Protein AF-A0A2X3K7Q4-F1 (afdb_monomer_lite)

Organism: Escherichia coli (NCBI:txid562)

Secondary structure (DSSP, 8-state):
-------SSTT--HHHHHHHHH--SB---TT--HHHHHHTTT---SSTTS--STT-EEEE-TTS-EEEEE---

Foldseek 3Di:
DDDDADLDDPRHDVVNVQQCVLAQAADEDPPPCVQVVCVVVVNHDPDSSGQSDPPWDWDADPVRGTDHIYHDD

Structure (mmCIF, N/CA/C/O backbone):
data_AF-A0A2X3K7Q4-F1
#
_entry.id   AF-A0A2X3K7Q4-F1
#
loop_
_atom_site.group_PDB
_atom_site.id
_atom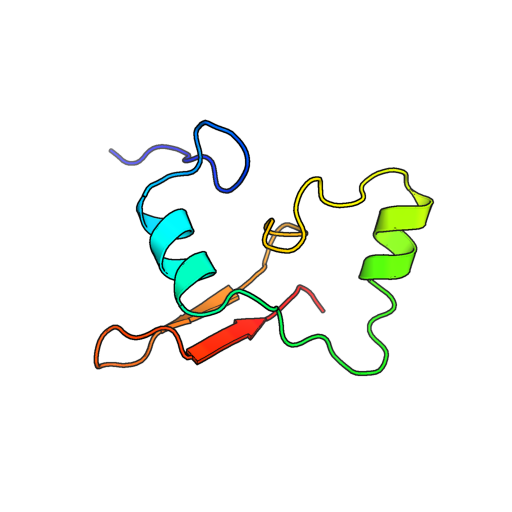_site.type_symbol
_atom_site.label_atom_id
_atom_site.label_alt_id
_atom_site.label_comp_id
_atom_site.label_asym_id
_atom_site.label_entity_id
_atom_site.label_seq_id
_atom_site.pdbx_PDB_ins_code
_atom_site.Cartn_x
_atom_site.Cartn_y
_atom_site.Cartn_z
_atom_site.occupancy
_atom_site.B_iso_or_equiv
_atom_site.auth_seq_id
_atom_site.auth_comp_id
_atom_site.auth_asym_id
_atom_site.auth_atom_id
_atom_site.pdbx_PDB_model_num
ATOM 1 N N . MET A 1 1 ? -14.567 15.665 5.750 1.00 63.34 1 MET A N 1
ATOM 2 C CA . MET A 1 1 ? -13.278 15.397 6.428 1.00 63.34 1 MET A CA 1
ATOM 3 C C . MET A 1 1 ? -12.807 14.015 5.986 1.00 63.34 1 MET A C 1
ATOM 5 O O . MET A 1 1 ? -13.646 13.125 5.966 1.00 63.34 1 MET A O 1
ATOM 9 N N . PHE A 1 2 ? -11.540 13.831 5.601 1.00 87.31 2 PHE A N 1
ATOM 10 C CA . PHE A 1 2 ? -10.980 12.519 5.220 1.00 87.31 2 PHE A CA 1
ATOM 11 C C . PHE A 1 2 ? -10.047 11.987 6.319 1.00 87.31 2 PHE A C 1
ATOM 13 O O . PHE A 1 2 ? -9.480 12.783 7.068 1.00 87.31 2 PHE A O 1
ATOM 20 N N . SER A 1 3 ? -9.889 10.663 6.412 1.00 91.81 3 SER A N 1
ATOM 21 C CA . SER A 1 3 ? -9.033 9.985 7.396 1.00 91.81 3 SER A CA 1
ATOM 22 C C . SER A 1 3 ? -8.020 9.055 6.725 1.00 91.81 3 SER A C 1
ATOM 24 O O . SER A 1 3 ? -8.188 8.632 5.580 1.00 91.81 3 SER A O 1
ATOM 26 N N . LYS A 1 4 ? -6.946 8.735 7.454 1.00 93.75 4 LYS A N 1
ATOM 27 C CA . LYS A 1 4 ? -6.002 7.691 7.053 1.00 93.75 4 LYS A CA 1
ATOM 28 C C . LYS A 1 4 ? -6.692 6.327 7.142 1.00 93.75 4 LYS A C 1
ATOM 30 O O . LYS A 1 4 ? -7.381 6.059 8.122 1.00 93.75 4 LYS A O 1
ATOM 35 N N . ILE A 1 5 ? -6.468 5.483 6.139 1.00 95.56 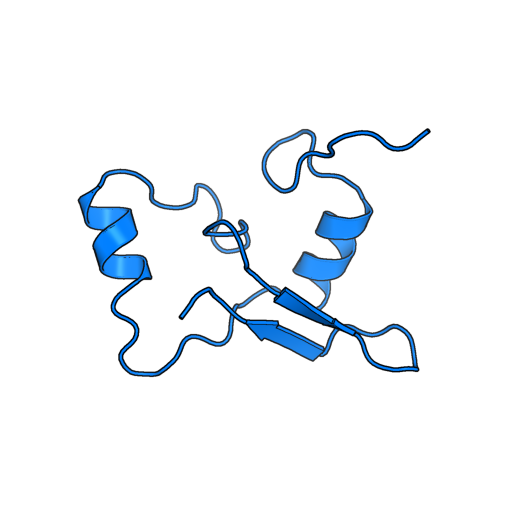5 ILE A N 1
ATOM 36 C CA . ILE A 1 5 ? -6.965 4.104 6.082 1.00 95.56 5 ILE A CA 1
ATOM 37 C C . ILE A 1 5 ? -5.806 3.107 6.115 1.00 95.56 5 ILE A C 1
ATOM 39 O O . ILE A 1 5 ? -4.681 3.439 5.729 1.00 95.56 5 ILE A O 1
ATOM 43 N N . GLU A 1 6 ? -6.086 1.887 6.563 1.00 95.50 6 GLU A N 1
ATOM 44 C CA . GLU A 1 6 ? -5.137 0.776 6.530 1.00 95.50 6 GLU A CA 1
ATOM 45 C C . GLU A 1 6 ? -5.171 0.066 5.176 1.00 95.50 6 GLU A C 1
ATOM 47 O O . GLU A 1 6 ? -6.232 -0.145 4.582 1.00 95.50 6 GLU A O 1
ATOM 52 N N . VAL A 1 7 ? -3.986 -0.296 4.685 1.00 94.62 7 VAL A N 1
ATOM 53 C CA . VAL A 1 7 ? -3.805 -0.930 3.369 1.00 94.62 7 VAL A CA 1
ATOM 54 C C . VAL A 1 7 ? -3.413 -2.404 3.471 1.00 94.62 7 VAL A C 1
ATOM 56 O O . VAL A 1 7 ? -3.637 -3.146 2.525 1.00 94.62 7 VAL A O 1
ATOM 59 N N . ASN A 1 8 ? -2.897 -2.840 4.624 1.00 93.62 8 ASN A N 1
ATOM 60 C CA . ASN A 1 8 ? -2.516 -4.219 4.946 1.00 93.62 8 ASN A CA 1
ATOM 61 C C . ASN A 1 8 ? -3.071 -4.606 6.326 1.00 93.62 8 ASN A C 1
ATOM 63 O O . ASN A 1 8 ? -3.462 -3.723 7.088 1.00 93.62 8 ASN A O 1
ATOM 67 N N . GLY A 1 9 ? -3.051 -5.902 6.651 1.00 92.38 9 GLY A N 1
ATOM 68 C CA . GLY A 1 9 ? -3.506 -6.432 7.943 1.00 92.38 9 GLY A CA 1
ATOM 69 C C . GLY A 1 9 ? -5.023 -6.628 8.043 1.00 92.38 9 GLY A C 1
ATOM 70 O O . GLY A 1 9 ? -5.756 -6.435 7.074 1.00 92.38 9 GLY A O 1
ATOM 71 N N . GLU A 1 10 ? -5.497 -7.015 9.230 1.00 92.56 10 GLU A N 1
ATOM 72 C CA . GLU A 1 10 ? -6.914 -7.338 9.482 1.00 92.56 10 GLU A CA 1
ATOM 73 C C . GLU A 1 10 ? -7.857 -6.148 9.233 1.00 92.56 10 GLU A C 1
ATOM 75 O O . GLU A 1 10 ? -8.992 -6.333 8.798 1.00 92.56 10 GLU A O 1
ATOM 80 N N . GLY A 1 11 ? -7.376 -4.918 9.448 1.00 95.00 11 GLY A N 1
ATOM 81 C CA . GLY A 1 11 ? -8.112 -3.678 9.197 1.00 95.00 11 GLY A CA 1
ATOM 82 C C . GLY A 1 11 ? -8.047 -3.168 7.753 1.00 95.00 11 GLY A C 1
ATOM 83 O O . GLY A 1 11 ? -8.502 -2.050 7.490 1.00 95.00 11 GLY A O 1
ATOM 84 N N . ARG A 1 12 ? -7.498 -3.947 6.801 1.00 95.75 12 ARG A N 1
ATOM 85 C CA . ARG A 1 12 ? -7.355 -3.544 5.390 1.00 95.75 12 ARG A CA 1
ATOM 86 C C . ARG A 1 12 ? -8.679 -3.022 4.836 1.00 95.75 12 ARG A C 1
ATOM 88 O O . ARG A 1 12 ? -9.677 -3.740 4.760 1.00 95.75 12 ARG A O 1
ATOM 95 N N . HIS A 1 13 ? -8.662 -1.777 4.373 1.00 96.75 13 HIS A N 1
ATOM 96 C CA . HIS A 1 13 ? -9.854 -1.096 3.884 1.00 96.75 13 HIS A CA 1
ATOM 97 C C . HIS A 1 13 ? -10.461 -1.807 2.652 1.00 96.75 13 HIS A C 1
ATOM 99 O O . HIS A 1 13 ? -9.704 -2.214 1.764 1.00 96.75 13 HIS A O 1
ATOM 105 N N . PRO A 1 14 ? -11.804 -1.885 2.506 1.00 95.81 14 PRO A N 1
ATOM 106 C CA . PRO A 1 14 ? -12.460 -2.599 1.400 1.00 95.81 14 PRO A CA 1
ATOM 107 C C . PRO A 1 14 ? -12.012 -2.179 -0.008 1.00 95.81 14 PRO A C 1
ATOM 109 O O . PRO A 1 14 ? -11.979 -2.996 -0.924 1.00 95.81 14 PRO A O 1
ATOM 112 N N . LEU A 1 15 ? -11.626 -0.912 -0.190 1.00 93.19 15 LEU A N 1
ATOM 113 C CA . LEU A 1 15 ? -11.027 -0.438 -1.444 1.00 93.19 15 LEU A CA 1
ATOM 114 C C . LEU A 1 15 ? -9.744 -1.209 -1.795 1.00 93.19 15 LEU A C 1
ATOM 116 O O . LEU A 1 15 ? -9.610 -1.683 -2.918 1.00 93.19 15 LEU A O 1
ATOM 120 N N . TYR A 1 16 ? -8.823 -1.357 -0.839 1.00 94.00 16 TYR A N 1
ATOM 121 C CA . TYR A 1 16 ? -7.562 -2.068 -1.056 1.00 94.00 16 TYR A CA 1
ATOM 122 C C . TYR A 1 16 ? -7.783 -3.569 -1.230 1.00 94.00 16 TYR A C 1
ATOM 124 O O . TYR A 1 16 ? -7.112 -4.169 -2.057 1.00 94.00 16 TYR A O 1
ATOM 132 N N . GLN A 1 17 ? -8.777 -4.156 -0.553 1.00 93.81 17 GLN A N 1
ATOM 133 C CA . GLN A 1 17 ? -9.172 -5.548 -0.804 1.00 93.81 17 GLN A CA 1
ATOM 134 C C . GLN A 1 17 ? -9.559 -5.760 -2.277 1.00 93.81 17 GLN A C 1
ATOM 136 O O . GLN A 1 17 ? -9.079 -6.693 -2.913 1.00 93.81 17 GLN A O 1
ATOM 141 N N . LYS A 1 18 ? -10.381 -4.864 -2.847 1.00 93.31 18 LYS A N 1
ATOM 142 C CA . LYS A 1 18 ? -10.796 -4.953 -4.258 1.00 93.31 18 LYS A CA 1
ATOM 143 C C . LYS A 1 18 ? -9.648 -4.713 -5.235 1.00 93.31 18 LYS A C 1
ATOM 145 O O . LYS A 1 18 ? -9.557 -5.409 -6.239 1.00 93.31 18 LYS A O 1
ATOM 150 N N . LEU A 1 19 ? -8.797 -3.730 -4.953 1.00 93.00 19 LEU A N 1
ATOM 151 C CA . LEU A 1 19 ? -7.652 -3.400 -5.801 1.00 93.00 19 LEU A CA 1
ATOM 152 C C . LEU A 1 19 ? -6.633 -4.546 -5.850 1.00 93.00 19 LEU A C 1
ATOM 154 O O . LEU A 1 19 ? -6.217 -4.941 -6.936 1.00 93.00 19 LEU A O 1
ATOM 158 N N . ILE A 1 20 ? -6.301 -5.125 -4.693 1.00 92.06 20 ILE A N 1
ATOM 159 C CA . ILE A 1 20 ? -5.396 -6.275 -4.586 1.00 92.06 20 ILE A CA 1
ATOM 160 C C . ILE A 1 20 ? -6.016 -7.513 -5.246 1.00 92.06 20 ILE A C 1
ATOM 162 O O . ILE A 1 20 ? -5.343 -8.194 -6.010 1.00 92.06 20 ILE A O 1
ATOM 166 N N . ALA A 1 21 ? -7.313 -7.775 -5.046 1.00 90.38 21 ALA A N 1
ATOM 167 C CA . ALA A 1 21 ? -7.988 -8.895 -5.707 1.00 90.38 21 ALA A CA 1
ATOM 168 C C . ALA A 1 21 ? -7.993 -8.771 -7.243 1.00 90.38 21 ALA A C 1
ATOM 170 O O . ALA A 1 21 ? -7.905 -9.780 -7.939 1.00 90.38 21 ALA A O 1
ATOM 171 N N . ALA A 1 22 ? -8.093 -7.548 -7.776 1.00 90.12 22 ALA A N 1
ATOM 172 C CA . ALA A 1 22 ? -8.057 -7.299 -9.216 1.00 90.12 22 ALA A CA 1
ATOM 173 C C . ALA A 1 22 ? -6.642 -7.422 -9.809 1.00 90.12 22 ALA A C 1
ATOM 175 O O . ALA A 1 22 ? -6.495 -7.854 -10.950 1.00 90.12 22 ALA A O 1
ATOM 176 N N . ALA A 1 23 ? -5.608 -7.057 -9.048 1.00 88.31 23 ALA A N 1
ATOM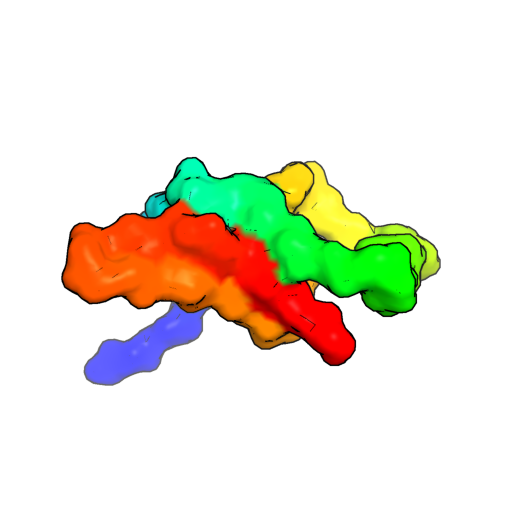 177 C CA . ALA A 1 23 ? -4.216 -7.115 -9.478 1.00 88.31 23 ALA A CA 1
ATOM 178 C C . ALA A 1 23 ? -3.318 -7.609 -8.319 1.00 88.31 23 ALA A C 1
ATOM 180 O O . ALA A 1 23 ? -2.669 -6.804 -7.651 1.00 88.31 23 ALA A O 1
ATOM 181 N N . PRO A 1 24 ? -3.267 -8.931 -8.067 1.00 85.88 24 PRO A N 1
ATOM 182 C CA . PRO A 1 24 ? -2.629 -9.500 -6.872 1.00 85.88 24 PRO A CA 1
ATOM 183 C C . PRO A 1 24 ? -1.099 -9.525 -6.935 1.00 85.88 24 PRO A C 1
ATOM 185 O O . PRO A 1 24 ? -0.441 -9.874 -5.960 1.00 85.88 24 PRO A O 1
ATOM 188 N N . THR A 1 25 ? -0.510 -9.209 -8.088 1.00 83.75 25 THR A N 1
ATOM 189 C CA . THR A 1 25 ? 0.939 -9.254 -8.294 1.00 83.75 25 THR A CA 1
ATOM 190 C C . THR A 1 25 ? 1.419 -7.939 -8.883 1.00 83.75 25 THR A C 1
ATOM 192 O O . THR A 1 25 ? 0.935 -7.494 -9.926 1.00 83.75 25 THR A O 1
ATOM 195 N N . ALA A 1 26 ? 2.392 -7.322 -8.215 1.00 82.62 26 ALA A N 1
ATOM 196 C CA . ALA A 1 26 ? 3.018 -6.101 -8.690 1.00 82.62 26 ALA A CA 1
ATOM 197 C C . ALA A 1 26 ? 3.987 -6.375 -9.847 1.00 82.62 26 ALA A C 1
ATOM 199 O O . ALA A 1 26 ? 4.794 -7.304 -9.808 1.00 82.62 26 ALA A O 1
ATOM 200 N N . VAL A 1 27 ? 3.938 -5.518 -10.865 1.00 82.12 27 VAL A N 1
ATOM 201 C CA . VAL A 1 27 ? 4.857 -5.531 -12.004 1.00 82.12 27 VAL A CA 1
ATOM 202 C C . VAL A 1 27 ? 6.169 -4.886 -11.571 1.00 82.12 27 VAL A C 1
ATOM 204 O O . VAL A 1 27 ? 6.312 -3.665 -11.595 1.00 82.12 27 VAL A O 1
ATOM 207 N N . ALA A 1 28 ? 7.131 -5.696 -11.136 1.00 74.19 28 ALA A N 1
ATOM 208 C CA . ALA A 1 28 ? 8.456 -5.208 -10.775 1.00 74.19 28 ALA A CA 1
ATOM 209 C C . ALA A 1 28 ? 9.339 -4.991 -12.020 1.00 74.19 28 ALA A C 1
ATOM 211 O O . ALA A 1 28 ? 9.349 -5.843 -12.907 1.00 74.19 28 ALA A O 1
ATOM 212 N N . PRO A 1 29 ? 10.123 -3.898 -12.087 1.00 77.88 29 PRO A N 1
ATOM 213 C CA . PRO A 1 29 ? 11.205 -3.778 -13.064 1.00 77.88 29 PRO A CA 1
ATOM 214 C C . PRO A 1 29 ? 12.202 -4.938 -12.909 1.00 77.88 29 PRO A C 1
ATOM 216 O O . PRO A 1 29 ? 12.541 -5.271 -11.766 1.00 77.88 29 PRO A O 1
ATOM 219 N N . GLU A 1 30 ? 12.704 -5.490 -14.026 1.00 72.75 30 GLU A N 1
ATOM 220 C CA . GLU A 1 30 ? 13.599 -6.671 -14.069 1.00 72.75 30 GLU A CA 1
ATOM 221 C C . GLU A 1 30 ? 14.844 -6.552 -13.166 1.00 72.75 30 GLU A C 1
ATOM 223 O O . GLU A 1 30 ? 15.387 -7.565 -12.737 1.00 72.75 30 GLU A O 1
ATOM 228 N N . GLU A 1 31 ? 15.241 -5.338 -12.768 1.00 71.06 31 GLU A N 1
ATOM 229 C CA . GLU A 1 31 ? 16.425 -5.097 -11.930 1.00 71.06 31 GLU A CA 1
ATOM 230 C C . GLU A 1 31 ? 16.172 -4.247 -10.673 1.00 71.06 31 GLU A C 1
ATOM 232 O O . GLU A 1 31 ? 17.096 -3.664 -10.106 1.00 71.06 31 GLU A O 1
ATOM 237 N N . SER A 1 32 ? 14.932 -4.140 -10.185 1.00 74.38 32 SER A N 1
ATOM 238 C CA . SER A 1 32 ? 14.656 -3.221 -9.060 1.00 74.38 32 SER A CA 1
ATOM 239 C C . SER A 1 32 ? 15.452 -3.547 -7.780 1.00 74.38 32 SER A C 1
ATOM 241 O O . SER A 1 32 ? 15.755 -2.655 -6.979 1.00 74.38 32 SER A O 1
ATOM 243 N N . GLY A 1 33 ? 15.759 -4.833 -7.541 1.00 78.94 33 GLY A N 1
ATOM 244 C CA . GLY A 1 33 ? 16.394 -5.331 -6.311 1.00 78.94 33 GLY A CA 1
ATOM 245 C C . GLY A 1 33 ? 15.629 -4.975 -5.026 1.00 78.94 33 GLY A C 1
ATOM 246 O O . GLY A 1 33 ? 16.132 -5.177 -3.918 1.00 78.94 33 GLY A O 1
ATOM 247 N N . PHE A 1 34 ? 14.427 -4.404 -5.152 1.00 80.06 34 PHE A N 1
ATOM 248 C CA . PHE A 1 34 ? 13.714 -3.743 -4.066 1.00 80.06 34 PHE A CA 1
ATOM 249 C C . PHE A 1 34 ? 13.221 -4.756 -3.038 1.00 80.06 34 PHE A C 1
ATOM 251 O O . PHE A 1 34 ? 13.474 -4.604 -1.844 1.00 80.06 34 PHE A O 1
ATOM 258 N N . TYR A 1 35 ? 12.616 -5.842 -3.522 1.00 80.88 35 TYR A N 1
ATOM 259 C CA . TYR A 1 35 ? 12.164 -6.948 -2.686 1.00 80.88 35 TYR A CA 1
ATOM 260 C C . TYR A 1 35 ? 13.320 -7.556 -1.874 1.00 80.88 35 TYR A C 1
ATOM 262 O O . TYR A 1 35 ? 13.235 -7.661 -0.653 1.00 80.88 35 TYR A O 1
ATOM 270 N N . ALA A 1 36 ? 14.457 -7.847 -2.517 1.00 84.31 36 ALA A N 1
ATOM 271 C CA . ALA A 1 36 ? 15.636 -8.393 -1.840 1.00 84.31 36 ALA A CA 1
ATOM 272 C C . ALA A 1 36 ? 16.170 -7.460 -0.733 1.00 84.31 36 ALA A C 1
ATOM 274 O O . ALA A 1 36 ? 16.499 -7.916 0.364 1.00 84.31 36 ALA A O 1
ATOM 275 N N . ARG A 1 37 ? 16.197 -6.140 -0.978 1.00 84.44 37 ARG A N 1
ATOM 276 C CA . ARG A 1 37 ? 16.577 -5.126 0.027 1.00 84.44 37 ARG A CA 1
ATOM 277 C C . ARG A 1 37 ? 15.584 -5.024 1.186 1.00 84.44 37 ARG A C 1
ATOM 279 O O . ARG A 1 37 ? 15.961 -4.593 2.274 1.00 84.44 37 ARG A O 1
ATOM 286 N N . MET A 1 38 ? 14.316 -5.340 0.953 1.00 83.25 38 MET A N 1
ATOM 287 C CA . MET A 1 38 ? 13.279 -5.314 1.979 1.00 83.25 38 MET A CA 1
ATOM 288 C C . MET A 1 38 ? 13.386 -6.536 2.895 1.00 83.25 38 MET A C 1
ATOM 290 O O . MET A 1 38 ? 13.390 -6.395 4.121 1.00 83.25 38 MET A O 1
ATOM 294 N N . VAL A 1 39 ? 13.570 -7.715 2.296 1.00 85.50 39 VAL A N 1
ATOM 295 C CA . VAL A 1 39 ? 13.804 -8.975 3.011 1.00 85.50 39 VAL A CA 1
ATOM 296 C C . VAL A 1 39 ? 15.075 -8.888 3.858 1.00 85.50 39 VAL A C 1
ATOM 298 O O . VAL A 1 39 ? 15.036 -9.228 5.038 1.00 85.50 39 VAL A O 1
ATOM 301 N N . SER A 1 40 ? 16.174 -8.340 3.323 1.00 86.31 40 SER A N 1
ATOM 302 C CA . SER A 1 40 ? 17.432 -8.202 4.079 1.00 86.31 40 SER A CA 1
ATOM 303 C C . SER A 1 40 ? 17.331 -7.278 5.298 1.00 86.31 40 SER A C 1
ATOM 305 O O . SER A 1 40 ? 18.136 -7.382 6.220 1.00 86.31 40 SER A O 1
ATOM 307 N N . LYS A 1 41 ? 16.327 -6.394 5.333 1.00 86.38 41 LYS A N 1
ATOM 308 C CA . LYS A 1 41 ? 16.029 -5.505 6.466 1.00 86.38 41 LYS A CA 1
ATOM 309 C C . LYS A 1 41 ? 14.984 -6.077 7.429 1.00 86.38 41 LYS A C 1
ATOM 311 O O . LYS A 1 41 ? 14.522 -5.344 8.302 1.00 86.38 41 LYS A O 1
ATOM 316 N N . GLY A 1 42 ? 14.575 -7.337 7.257 1.00 85.12 42 GLY A N 1
ATOM 317 C CA . GLY A 1 42 ? 13.546 -7.976 8.081 1.00 85.12 42 GLY A CA 1
ATOM 318 C C . GLY A 1 42 ? 12.157 -7.360 7.902 1.00 85.12 42 GLY A C 1
ATOM 319 O O . GLY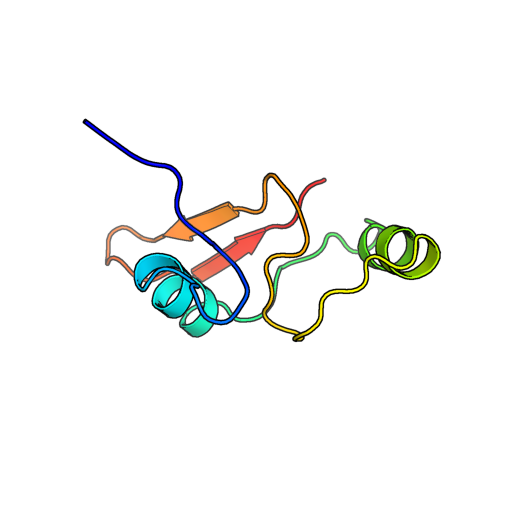 A 1 42 ? 11.345 -7.405 8.818 1.00 85.12 42 GLY A O 1
ATOM 320 N N . ARG A 1 43 ? 11.891 -6.735 6.748 1.00 85.00 43 ARG A N 1
ATOM 321 C CA . ARG A 1 43 ? 10.609 -6.084 6.438 1.00 85.00 43 ARG A CA 1
ATOM 322 C C . ARG A 1 43 ? 9.824 -6.836 5.369 1.00 85.00 43 ARG A C 1
ATOM 324 O O . ARG A 1 43 ? 9.046 -6.217 4.665 1.00 85.00 43 ARG A O 1
ATOM 331 N N . ALA A 1 44 ? 10.067 -8.131 5.193 1.00 83.12 44 ALA A N 1
ATOM 332 C CA . ALA A 1 44 ? 9.317 -8.912 4.216 1.00 83.12 44 ALA A CA 1
ATOM 333 C C . ALA A 1 44 ? 7.798 -8.770 4.464 1.00 83.12 44 ALA A C 1
ATOM 335 O O . ALA A 1 44 ? 7.392 -8.715 5.630 1.00 83.12 44 ALA A O 1
ATOM 336 N N . PRO A 1 45 ? 6.975 -8.677 3.404 1.00 84.69 45 PRO A N 1
ATOM 337 C CA . PRO A 1 45 ? 5.523 -8.696 3.552 1.00 84.69 45 PRO A CA 1
ATOM 338 C C . PRO A 1 45 ? 5.070 -9.983 4.253 1.00 84.69 45 PRO A C 1
ATOM 340 O O . PRO A 1 45 ? 5.717 -11.025 4.119 1.00 84.69 45 PRO A O 1
ATOM 343 N N . LEU A 1 46 ? 3.96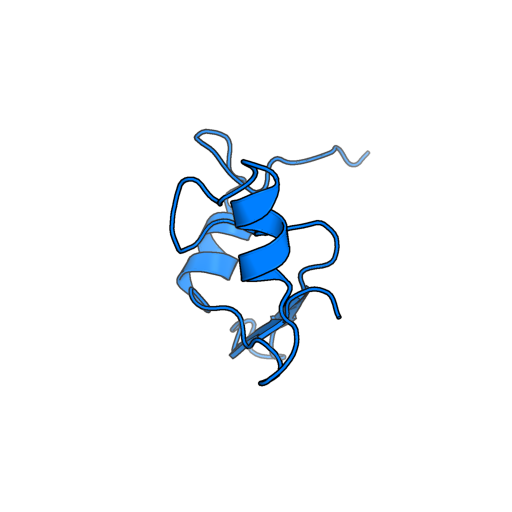9 -9.909 5.005 1.00 86.12 46 LEU A N 1
ATOM 344 C CA . LEU A 1 46 ? 3.431 -11.077 5.703 1.00 86.12 46 LEU A CA 1
ATOM 345 C C . LEU A 1 46 ? 2.694 -11.992 4.721 1.00 86.12 46 LEU A C 1
ATOM 347 O O . LEU A 1 46 ? 2.822 -13.214 4.803 1.00 86.12 46 LEU A O 1
ATOM 351 N N . TYR A 1 47 ? 1.970 -11.390 3.777 1.00 87.00 47 TYR A N 1
ATOM 352 C CA . TYR A 1 47 ? 1.266 -12.086 2.708 1.00 87.00 47 TYR A CA 1
ATOM 353 C C . TYR A 1 47 ? 1.811 -11.691 1.328 1.00 87.00 47 TYR A C 1
ATOM 355 O O . TYR A 1 47 ? 2.235 -10.550 1.144 1.00 87.00 47 TYR A O 1
ATOM 363 N N . PRO A 1 48 ? 1.807 -12.598 0.331 1.00 83.75 48 PRO A N 1
ATOM 364 C CA . PRO A 1 48 ? 2.330 -12.306 -1.009 1.00 83.75 48 PRO A CA 1
ATOM 365 C C . PRO A 1 48 ? 1.648 -11.132 -1.729 1.00 83.75 48 PRO A C 1
ATOM 367 O O . PRO A 1 48 ? 2.251 -10.536 -2.616 1.00 83.75 48 PRO A O 1
ATOM 370 N N . ASP A 1 49 ? 0.403 -10.830 -1.364 1.00 86.94 49 ASP A N 1
ATOM 371 C CA . ASP A 1 49 ? -0.449 -9.786 -1.934 1.00 86.94 49 ASP A CA 1
ATOM 372 C C . ASP A 1 49 ? -0.453 -8.490 -1.096 1.00 86.94 49 ASP A C 1
ATOM 374 O O . ASP A 1 49 ? -1.186 -7.547 -1.402 1.00 86.94 49 ASP A O 1
ATOM 378 N N . ASP A 1 50 ? 0.351 -8.426 -0.028 1.00 90.31 50 ASP A N 1
ATOM 379 C CA . ASP A 1 50 ? 0.522 -7.205 0.752 1.00 90.31 50 ASP A CA 1
ATOM 380 C C . ASP A 1 50 ? 1.190 -6.110 -0.079 1.00 90.31 50 ASP A C 1
ATOM 382 O O . ASP A 1 50 ? 2.170 -6.336 -0.792 1.00 90.31 50 ASP A O 1
ATOM 386 N N . ILE A 1 51 ? 0.721 -4.878 0.126 1.00 89.69 51 ILE A N 1
ATOM 387 C CA . ILE A 1 51 ? 1.396 -3.682 -0.376 1.00 89.69 51 ILE A CA 1
ATOM 388 C C . ILE A 1 51 ? 2.791 -3.633 0.243 1.00 89.69 51 ILE A C 1
ATOM 390 O O . ILE A 1 51 ? 2.917 -3.532 1.469 1.00 89.69 51 ILE A O 1
ATOM 394 N N . LEU A 1 52 ? 3.835 -3.680 -0.584 1.00 87.19 52 LEU A N 1
ATOM 395 C CA . LEU A 1 52 ? 5.210 -3.799 -0.107 1.00 87.19 52 LEU A CA 1
ATOM 396 C C . LEU A 1 52 ? 5.650 -2.498 0.553 1.00 87.19 52 LEU A C 1
ATOM 398 O O . LEU A 1 52 ? 6.235 -2.503 1.631 1.00 87.19 52 LEU A O 1
ATOM 402 N N . TRP A 1 53 ? 5.398 -1.350 -0.079 1.00 86.69 53 TRP A N 1
ATOM 403 C CA . TRP A 1 53 ? 5.896 -0.078 0.442 1.00 86.69 53 TRP A CA 1
ATOM 404 C C . TRP A 1 53 ? 5.068 1.131 0.026 1.00 86.69 53 TRP A C 1
ATOM 406 O O . TRP A 1 53 ? 4.195 1.086 -0.837 1.00 86.69 53 TRP A O 1
ATOM 416 N N . ASN A 1 54 ? 5.414 2.268 0.626 1.00 87.31 54 ASN A N 1
ATOM 417 C CA . ASN A 1 54 ? 4.922 3.568 0.201 1.00 87.31 54 ASN A CA 1
ATOM 418 C C . ASN A 1 54 ? 5.166 3.777 -1.302 1.00 87.31 54 ASN A C 1
ATOM 420 O O . ASN A 1 54 ? 6.280 3.550 -1.785 1.00 87.31 54 ASN A O 1
ATOM 424 N N . PHE A 1 55 ? 4.157 4.335 -1.976 1.00 87.06 55 PHE A N 1
ATOM 425 C CA . PHE A 1 55 ? 4.146 4.686 -3.402 1.00 87.06 55 PHE A CA 1
ATOM 426 C C . PHE A 1 55 ? 3.989 3.527 -4.395 1.00 87.06 55 PHE A C 1
ATOM 428 O O . PHE A 1 55 ? 4.282 3.716 -5.583 1.00 87.06 55 PHE A O 1
ATOM 435 N N . GLU A 1 56 ? 3.467 2.383 -3.956 1.00 89.62 56 GLU A N 1
ATOM 436 C CA . GLU A 1 56 ? 2.786 1.459 -4.866 1.00 89.62 56 GLU A CA 1
ATOM 437 C C . GLU A 1 56 ? 1.560 2.115 -5.507 1.00 89.62 56 GLU A C 1
ATOM 439 O O . GLU A 1 56 ? 0.883 2.945 -4.892 1.00 89.62 56 GLU A O 1
ATOM 444 N N . LYS A 1 57 ? 1.316 1.795 -6.778 1.00 89.31 57 LYS A N 1
ATOM 445 C CA . LYS A 1 57 ? 0.288 2.449 -7.595 1.00 89.31 57 LYS A CA 1
ATOM 446 C C . LYS A 1 57 ? -0.589 1.404 -8.248 1.00 89.31 57 LYS A C 1
ATOM 448 O O . LYS A 1 57 ? -0.071 0.493 -8.880 1.00 89.31 57 LYS A O 1
ATOM 453 N N . PHE A 1 58 ? -1.896 1.610 -8.174 1.00 90.94 58 PHE A N 1
ATOM 454 C CA . PHE A 1 58 ? -2.875 0.862 -8.951 1.00 90.94 58 PHE A CA 1
ATOM 455 C C . PHE A 1 58 ? -3.266 1.686 -10.171 1.00 90.94 58 PHE A C 1
ATOM 457 O O . PHE A 1 58 ? -3.679 2.840 -10.032 1.00 90.94 58 PHE A O 1
ATOM 464 N N . LEU A 1 59 ? -3.150 1.101 -11.360 1.00 90.56 59 LEU A N 1
ATOM 465 C CA . LEU A 1 59 ? -3.750 1.676 -12.557 1.00 90.56 59 LEU A CA 1
ATOM 466 C C . LEU A 1 59 ? -5.175 1.140 -12.685 1.00 90.56 59 LEU A C 1
ATOM 468 O O . LEU A 1 59 ? -5.377 -0.075 -12.725 1.00 90.56 59 LEU A O 1
ATOM 472 N N . VAL A 1 60 ? -6.150 2.047 -12.726 1.00 89.38 60 VAL A N 1
ATOM 473 C CA . VAL A 1 60 ? -7.575 1.727 -12.874 1.00 89.38 60 VAL A CA 1
ATOM 474 C C . VAL A 1 60 ? -8.060 2.282 -14.210 1.00 89.38 60 VAL A C 1
ATOM 476 O O . VAL A 1 60 ? -7.897 3.472 -14.487 1.00 89.38 60 VAL A O 1
ATOM 479 N N . GLY A 1 61 ? -8.615 1.406 -15.046 1.00 89.44 61 GLY A N 1
ATOM 480 C CA . GLY A 1 61 ? -9.200 1.745 -16.335 1.00 89.44 61 GLY A CA 1
ATOM 481 C C . GLY A 1 61 ? -10.478 2.571 -16.197 1.00 89.44 61 GLY A C 1
ATOM 482 O O . GLY A 1 61 ? -11.080 2.678 -15.128 1.00 89.44 61 GLY A O 1
ATOM 483 N N . ARG A 1 62 ? -10.924 3.168 -17.307 1.00 90.94 62 ARG A N 1
ATOM 484 C CA . ARG A 1 62 ? -12.172 3.955 -17.343 1.00 90.94 62 ARG A CA 1
ATOM 485 C C . ARG A 1 62 ? -13.412 3.113 -17.010 1.00 90.94 62 ARG A C 1
ATOM 487 O O . ARG A 1 62 ? -14.403 3.651 -16.533 1.00 90.94 62 ARG A O 1
ATOM 494 N N . ASP A 1 63 ? -13.344 1.816 -17.266 1.00 88.44 63 ASP A N 1
ATOM 495 C CA . ASP A 1 63 ? -14.345 0.806 -16.924 1.00 88.44 63 ASP A CA 1
ATOM 496 C C . ASP A 1 63 ? -14.357 0.431 -15.429 1.00 88.44 63 ASP A C 1
ATOM 498 O O . ASP A 1 63 ? -15.212 -0.338 -14.997 1.00 88.44 63 ASP A O 1
ATOM 502 N N . GLY A 1 64 ? -13.437 0.984 -14.632 1.00 79.06 64 GLY A N 1
ATOM 503 C CA . GLY A 1 64 ? -13.327 0.735 -13.196 1.00 79.06 64 GLY A CA 1
ATOM 504 C C . GLY A 1 64 ? -12.521 -0.513 -12.835 1.00 79.06 64 GLY A C 1
ATOM 505 O O . GLY A 1 64 ? -12.391 -0.812 -11.647 1.00 79.06 64 GLY A O 1
ATOM 506 N N . TRP A 1 65 ? -11.956 -1.223 -13.817 1.00 74.69 65 TRP A N 1
ATOM 507 C CA . TRP A 1 65 ? -11.126 -2.402 -13.575 1.00 74.69 65 TRP A CA 1
ATOM 508 C C . TRP A 1 65 ? -9.664 -2.012 -13.370 1.00 74.69 65 TRP A C 1
ATOM 510 O O . TRP A 1 65 ? -9.116 -1.192 -14.105 1.00 74.69 65 TRP A O 1
ATOM 520 N N . SER A 1 66 ? -9.011 -2.591 -12.358 1.00 68.19 66 SER A N 1
ATOM 521 C CA . SER A 1 66 ? -7.569 -2.411 -12.183 1.00 68.19 66 SER A CA 1
ATOM 522 C C . SER A 1 66 ? -6.814 -3.425 -13.031 1.00 68.19 66 SER A C 1
ATOM 524 O O . SER A 1 66 ? -7.098 -4.616 -12.957 1.00 68.19 66 SER A O 1
ATOM 526 N N . SER A 1 67 ? -5.866 -2.953 -13.839 1.00 68.19 67 SER A N 1
ATOM 527 C CA . SER A 1 67 ? -5.113 -3.816 -14.759 1.00 68.19 67 SER A CA 1
ATOM 528 C C . SER A 1 67 ? -3.690 -4.109 -14.288 1.00 68.19 67 SER A C 1
ATOM 530 O O . SER A 1 67 ? -3.062 -5.035 -14.797 1.00 68.19 67 SER A O 1
ATOM 532 N N . SER A 1 68 ? -3.129 -3.312 -13.370 1.00 75.50 68 SER A N 1
ATOM 533 C CA . SER A 1 68 ? -1.731 -3.458 -12.938 1.00 75.50 68 SER A CA 1
ATOM 534 C C . SER A 1 68 ? -1.448 -2.745 -11.614 1.00 75.50 68 SER A C 1
ATOM 536 O O . SER A 1 68 ? -1.960 -1.645 -11.375 1.00 75.50 68 SER A O 1
ATOM 538 N N . VAL A 1 69 ? -0.554 -3.333 -10.812 1.00 75.38 69 VAL A N 1
ATOM 539 C CA . VAL A 1 69 ? 0.097 -2.678 -9.666 1.00 75.38 69 VAL A CA 1
ATOM 540 C C . VAL A 1 69 ? 1.553 -2.416 -10.007 1.00 75.38 69 VAL A C 1
ATOM 542 O O . VAL A 1 69 ? 2.242 -3.310 -10.491 1.00 75.38 69 VAL A O 1
ATOM 545 N N . PHE A 1 70 ? 2.035 -1.206 -9.743 1.00 76.31 70 PHE A N 1
ATOM 546 C CA . PHE A 1 70 ? 3.424 -0.823 -9.973 1.00 76.31 70 PHE A CA 1
ATOM 547 C C . PHE A 1 70 ? 4.115 -0.523 -8.641 1.00 76.31 70 PHE A C 1
ATOM 549 O O . PHE A 1 70 ? 3.638 0.349 -7.903 1.00 76.31 70 PHE A O 1
ATOM 556 N N . PRO A 1 71 ? 5.242 -1.189 -8.334 1.00 70.56 71 PRO A N 1
ATOM 557 C CA . PRO A 1 71 ? 6.023 -0.915 -7.147 1.00 70.56 71 PRO A CA 1
ATOM 558 C C . PRO A 1 71 ? 6.729 0.434 -7.257 1.00 70.56 71 PRO A C 1
ATOM 560 O O . PRO A 1 71 ? 6.773 1.097 -8.301 1.00 70.56 71 PRO A O 1
ATOM 563 N N . ARG A 1 72 ? 7.298 0.858 -6.135 1.00 70.94 72 ARG A N 1
ATOM 564 C CA . ARG A 1 72 ? 8.219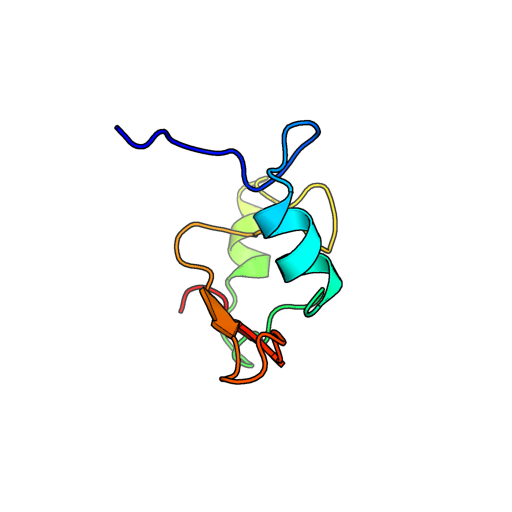 1.985 -6.113 1.00 70.94 72 ARG A CA 1
ATOM 565 C C . ARG A 1 72 ? 9.494 1.632 -6.898 1.00 70.94 72 ARG A C 1
ATOM 567 O O . ARG A 1 72 ? 10.115 0.611 -6.618 1.00 70.94 72 ARG A O 1
ATOM 574 N N . ILE A 1 73 ? 9.861 2.509 -7.834 1.00 60.78 73 ILE A N 1
ATOM 575 C CA . ILE A 1 73 ? 11.193 2.589 -8.461 1.00 60.78 73 ILE A CA 1
ATOM 576 C C . ILE A 1 73 ? 12.256 3.036 -7.456 1.00 60.78 73 ILE A C 1
ATOM 578 O O . ILE A 1 73 ? 11.953 3.932 -6.626 1.00 60.78 73 ILE A O 1
#

InterPro domains:
  IPR000889 Glutathione peroxidase [PS51355] (1-73)
  IPR036249 Thioredoxin-like superfamily [SSF52833] (1-67)

pLDDT: mean 85.14, std 8.28, range [60.78, 96.75]

Radius of gyration: 13.02 Å; chains: 1; bounding box: 32×28×27 Å

Sequence (73 aa):
MFSKIEVNGEGRHPLYQKLIAAAPTAVAPEESGFYARMVSKGRAPLYPDDILWNFEKFLVGRDGWSSSVFPRI